Protein AF-A0A944VVY1-F1 (afdb_monomer_lite)

Sequence (43 aa):
IDTNGELKWSYQAGGWIESSPLIGSDGTIYFGSNDNHLYAIGN

Secondary structure (DSSP, 8-state):
--TTS--------SS---SPPEE-TTS-EEEE-TTS-EEEE--

Radius of gyration: 11.62 Å; chains: 1; bounding box: 26×16×34 Å

Foldseek 3Di:
DPPVPDDPDDDDDPADFPFDWDADPQRWIWGDGPVGDIDTHHD

Structure (mmCIF, N/CA/C/O backbone):
data_AF-A0A944VVY1-F1
#
_entry.id   AF-A0A944VVY1-F1
#
loop_
_atom_site.group_PDB
_atom_site.id
_atom_site.type_symbol
_atom_site.label_atom_id
_atom_site.label_alt_id
_atom_site.label_comp_id
_atom_site.label_asym_id
_atom_site.label_entity_id
_atom_site.label_seq_id
_atom_site.pdbx_PDB_ins_code
_atom_site.Cartn_x
_atom_site.Cartn_y
_atom_site.Cartn_z
_atom_site.occupancy
_atom_site.B_iso_or_equiv
_atom_site.auth_seq_id
_atom_site.auth_comp_id
_atom_site.auth_asym_id
_atom_site.auth_atom_id
_atom_site.pdbx_PDB_model_num
ATO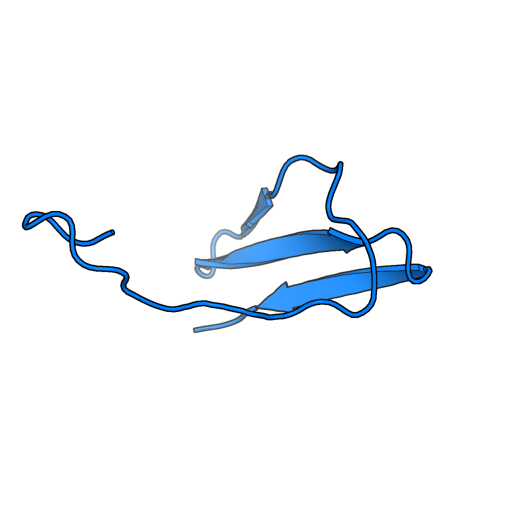M 1 N N . ILE A 1 1 ? -1.162 0.226 14.129 1.00 88.38 1 ILE A N 1
ATOM 2 C CA . ILE A 1 1 ? -1.089 -0.072 15.572 1.00 88.38 1 ILE A CA 1
ATOM 3 C C . ILE A 1 1 ? -2.499 -0.197 16.136 1.00 88.38 1 ILE A C 1
ATOM 5 O O . ILE A 1 1 ? -3.411 0.351 15.521 1.00 88.38 1 ILE A O 1
ATOM 9 N N . ASP A 1 2 ? -2.713 -0.959 17.201 1.00 93.44 2 ASP A N 1
ATOM 10 C CA . ASP A 1 2 ? -3.979 -0.979 17.937 1.00 93.44 2 ASP A CA 1
ATOM 11 C C . ASP A 1 2 ? -4.078 0.231 18.893 1.00 93.44 2 ASP A C 1
ATOM 13 O O . ASP A 1 2 ? -3.227 1.125 18.872 1.00 93.44 2 ASP A O 1
ATOM 17 N N . THR A 1 3 ? -5.120 0.284 19.726 1.00 96.50 3 THR A N 1
ATOM 18 C CA . THR A 1 3 ? -5.298 1.366 20.712 1.00 96.50 3 THR A CA 1
ATOM 19 C C . THR A 1 3 ? -4.232 1.377 21.810 1.00 96.50 3 THR A C 1
ATOM 21 O O . THR A 1 3 ? -4.123 2.371 22.520 1.00 96.50 3 THR A O 1
ATOM 24 N N . ASN A 1 4 ? -3.445 0.305 21.940 1.00 97.12 4 ASN A N 1
ATOM 25 C CA . ASN A 1 4 ? -2.338 0.176 22.885 1.00 97.12 4 ASN A CA 1
ATOM 26 C C . ASN A 1 4 ? -0.979 0.514 22.246 1.00 97.12 4 ASN A C 1
ATOM 28 O O . ASN A 1 4 ? 0.038 0.523 22.935 1.00 97.12 4 ASN A O 1
ATOM 32 N N . GLY A 1 5 ? -0.943 0.812 20.943 1.00 96.25 5 GLY A N 1
ATOM 33 C CA . GLY A 1 5 ? 0.294 1.084 20.213 1.00 96.25 5 GLY A CA 1
ATOM 34 C C . GLY A 1 5 ? 0.971 -0.159 19.629 1.00 96.25 5 GLY A C 1
ATOM 35 O O . GLY A 1 5 ? 2.063 -0.043 19.075 1.00 96.25 5 GLY A O 1
ATOM 36 N N . GLU A 1 6 ? 0.336 -1.331 19.679 1.00 97.44 6 GLU A N 1
ATOM 37 C CA . GLU A 1 6 ? 0.915 -2.583 19.187 1.00 97.44 6 GLU A CA 1
ATOM 38 C C . GLU A 1 6 ? 0.710 -2.758 17.680 1.00 97.44 6 GLU A C 1
ATOM 40 O O . GLU A 1 6 ? -0.34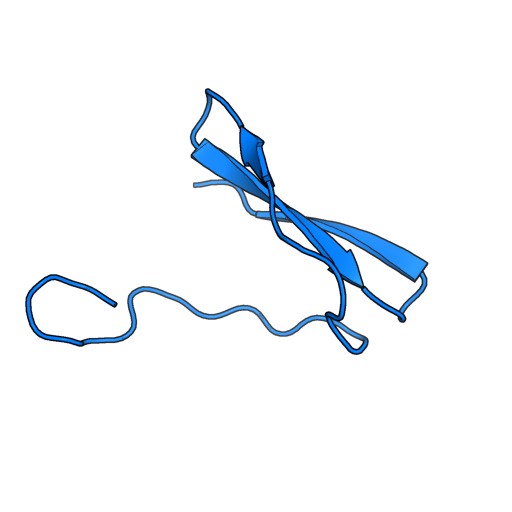4 -2.438 17.125 1.00 97.44 6 GLU A O 1
ATOM 45 N N . LEU A 1 7 ? 1.721 -3.266 16.974 1.00 95.88 7 LEU A N 1
ATOM 46 C CA . LEU A 1 7 ? 1.643 -3.525 15.536 1.00 95.88 7 LEU A CA 1
ATOM 47 C C . LEU A 1 7 ? 0.578 -4.595 15.233 1.00 95.88 7 LEU A C 1
ATOM 49 O O . LEU A 1 7 ? 0.690 -5.725 15.689 1.00 95.88 7 LEU A O 1
ATOM 53 N N . LYS A 1 8 ? -0.424 -4.257 14.409 1.00 91.88 8 LYS A N 1
ATOM 54 C CA . LYS A 1 8 ? -1.497 -5.197 14.030 1.00 91.88 8 LYS A CA 1
ATOM 55 C C . LYS A 1 8 ? -1.043 -6.232 12.999 1.00 91.88 8 LYS A C 1
ATOM 57 O O . LYS A 1 8 ? -1.448 -7.383 13.072 1.00 91.88 8 LYS A O 1
ATOM 62 N N . TRP A 1 9 ? -0.263 -5.796 12.015 1.00 93.94 9 TRP A N 1
ATOM 63 C CA . TRP A 1 9 ? 0.275 -6.620 10.935 1.00 93.94 9 TRP A CA 1
ATOM 64 C C . TRP A 1 9 ? 1.413 -5.866 10.242 1.00 93.94 9 TRP A C 1
ATOM 66 O O . TRP A 1 9 ? 1.527 -4.644 10.367 1.00 93.94 9 TRP A O 1
ATOM 76 N N . SER A 1 10 ? 2.233 -6.596 9.496 1.00 94.75 10 SER A N 1
ATOM 77 C CA . SER A 1 10 ? 3.226 -6.044 8.577 1.00 94.75 10 SER A CA 1
ATOM 78 C C . SER A 1 10 ? 3.244 -6.845 7.283 1.00 94.75 10 SER A C 1
ATOM 80 O O . SER A 1 10 ? 2.829 -8.003 7.239 1.00 94.75 10 SER A O 1
ATOM 82 N N . TYR A 1 11 ? 3.720 -6.206 6.221 1.00 95.00 11 TYR A N 1
ATOM 83 C CA . TYR A 1 11 ? 3.920 -6.833 4.926 1.00 95.00 11 TYR A CA 1
ATOM 84 C C . TYR A 1 11 ? 5.242 -6.352 4.335 1.00 95.00 11 TYR A C 1
ATOM 86 O O . TYR A 1 11 ? 5.533 -5.157 4.366 1.00 95.00 11 TYR A O 1
ATOM 94 N N . GLN A 1 12 ? 6.029 -7.282 3.799 1.00 96.44 12 GLN A N 1
ATOM 95 C CA . GLN A 1 12 ? 7.297 -6.990 3.140 1.00 96.44 12 GLN A CA 1
ATOM 96 C C . GLN A 1 12 ? 7.084 -7.012 1.622 1.00 96.44 12 GLN A C 1
ATOM 98 O O . GLN A 1 12 ? 6.889 -8.080 1.045 1.00 96.44 12 GLN A O 1
ATOM 103 N N . ALA A 1 13 ? 7.128 -5.842 0.983 1.00 97.25 13 ALA A N 1
ATOM 104 C CA . ALA A 1 13 ? 7.156 -5.737 -0.477 1.00 97.25 13 ALA A CA 1
ATOM 105 C C . ALA A 1 13 ? 8.555 -6.063 -1.035 1.00 97.25 13 ALA A C 1
ATOM 107 O O . ALA A 1 13 ? 9.539 -6.098 -0.289 1.00 97.25 13 ALA A O 1
ATOM 108 N N . GLY A 1 14 ? 8.651 -6.298 -2.345 1.00 98.06 14 GLY A N 1
ATOM 109 C CA . GLY A 1 14 ? 9.924 -6.563 -3.017 1.00 98.06 14 GLY A CA 1
ATOM 110 C C . GLY A 1 14 ? 10.762 -5.305 -3.264 1.00 98.06 14 GLY A C 1
ATOM 111 O O . GLY A 1 14 ? 11.982 -5.401 -3.388 1.00 98.06 14 GLY A O 1
ATOM 112 N N . GLY A 1 15 ? 10.132 -4.129 -3.304 1.00 98.25 15 GLY A N 1
ATOM 113 C CA . GLY A 1 15 ? 10.785 -2.836 -3.505 1.00 98.25 15 GLY A CA 1
ATOM 114 C C . GLY A 1 15 ? 10.330 -1.759 -2.520 1.00 98.25 15 GLY A C 1
ATOM 115 O O . GLY A 1 15 ? 9.431 -1.962 -1.699 1.00 98.25 15 GLY A O 1
ATOM 116 N N . TRP A 1 16 ? 10.953 -0.582 -2.613 1.00 98.19 16 TRP A N 1
ATOM 117 C CA . TRP A 1 16 ? 10.569 0.579 -1.809 1.00 98.19 16 TRP A CA 1
ATOM 118 C C . TRP A 1 16 ? 9.124 0.994 -2.089 1.00 98.19 16 TRP A C 1
ATOM 120 O O . TRP A 1 16 ? 8.669 0.975 -3.232 1.00 98.19 16 TRP A O 1
ATOM 130 N N . ILE A 1 17 ? 8.415 1.379 -1.030 1.00 97.69 17 ILE A N 1
ATOM 131 C CA . ILE A 1 17 ? 7.054 1.907 -1.102 1.00 97.69 17 ILE A CA 1
ATOM 132 C C . ILE A 1 17 ? 7.156 3.420 -0.911 1.00 97.69 17 ILE A C 1
ATOM 134 O O . ILE A 1 17 ? 7.265 3.903 0.211 1.00 97.69 17 ILE A O 1
ATOM 138 N N . GLU A 1 18 ? 7.152 4.161 -2.017 1.00 96.62 18 GLU A N 1
ATOM 139 C CA . GLU A 1 18 ? 7.175 5.637 -2.027 1.00 96.62 18 GLU A CA 1
ATOM 140 C C . GLU A 1 18 ? 5.799 6.235 -2.374 1.00 96.62 18 GLU A C 1
ATOM 142 O O . GLU A 1 18 ? 5.619 7.451 -2.416 1.00 96.62 18 GLU A O 1
ATOM 147 N N . SER A 1 19 ? 4.809 5.373 -2.626 1.00 95.88 19 SER A N 1
ATOM 148 C CA . SER A 1 19 ? 3.435 5.763 -2.938 1.00 95.88 19 SER A CA 1
ATOM 149 C C . SER A 1 19 ? 2.602 6.030 -1.678 1.00 95.88 19 SER A C 1
ATOM 151 O O . SER A 1 19 ? 2.905 5.549 -0.586 1.00 95.88 19 SER A O 1
ATOM 153 N N . SER A 1 20 ? 1.513 6.790 -1.834 1.00 96.44 20 SER A N 1
ATOM 154 C CA . SER A 1 20 ? 0.473 6.894 -0.803 1.00 96.44 20 SER A CA 1
ATOM 155 C C . SER A 1 20 ? -0.516 5.728 -0.944 1.00 96.44 20 SER A C 1
ATOM 157 O O . SER A 1 20 ? -0.984 5.491 -2.061 1.00 96.44 20 SER A O 1
ATOM 159 N N . PRO A 1 21 ? -0.861 5.007 0.139 1.00 96.31 21 PRO A N 1
ATOM 160 C CA . PRO A 1 21 ? -1.819 3.908 0.068 1.00 96.31 21 PRO A CA 1
ATOM 161 C C . PRO A 1 21 ? -3.267 4.400 -0.102 1.00 96.31 21 PRO A C 1
ATOM 163 O O . PRO A 1 21 ? -3.627 5.485 0.359 1.00 96.31 21 PRO A O 1
ATOM 166 N N . LEU A 1 22 ? -4.114 3.562 -0.704 1.00 97.56 22 LEU A N 1
ATOM 167 C CA . LEU A 1 22 ? -5.568 3.730 -0.821 1.00 97.56 22 LEU A CA 1
ATOM 168 C C . LEU A 1 22 ? -6.277 2.597 -0.071 1.00 97.56 22 LEU A C 1
ATOM 170 O O . LEU A 1 22 ? -5.865 1.445 -0.167 1.00 97.56 22 LEU A O 1
ATOM 174 N N . ILE A 1 23 ? -7.368 2.911 0.628 1.00 96.88 23 ILE A N 1
ATOM 175 C CA . ILE 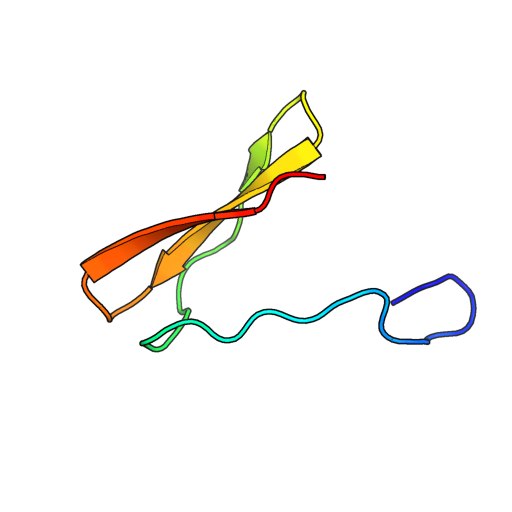A 1 23 ? -8.232 1.910 1.264 1.00 96.88 23 ILE A CA 1
ATOM 176 C C . ILE A 1 23 ? -9.532 1.820 0.462 1.00 96.88 23 ILE 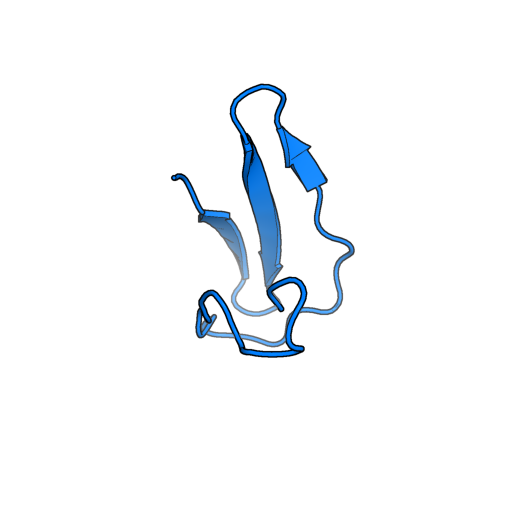A C 1
ATOM 178 O O . ILE A 1 23 ? -10.226 2.824 0.289 1.00 96.88 23 ILE A O 1
ATOM 182 N N . GLY A 1 24 ? -9.840 0.628 -0.047 1.00 96.94 24 GLY A N 1
ATOM 183 C CA . GLY A 1 24 ? -11.093 0.322 -0.728 1.00 96.94 24 GLY A CA 1
ATOM 184 C C . GLY A 1 24 ? -12.282 0.282 0.233 1.00 96.94 24 GLY A C 1
ATOM 185 O O . GLY A 1 24 ? -12.128 0.157 1.447 1.00 96.94 24 GLY A O 1
ATOM 186 N N . SER A 1 25 ? -13.500 0.360 -0.307 1.00 97.00 25 SER A N 1
ATOM 187 C CA . SER A 1 25 ? -14.734 0.268 0.493 1.00 97.00 25 SER A CA 1
ATOM 188 C C . SER A 1 25 ? -14.933 -1.097 1.161 1.00 97.00 25 SER A C 1
ATOM 190 O O . SER A 1 25 ? -15.717 -1.214 2.097 1.00 97.00 25 SER A O 1
ATOM 192 N N . ASP A 1 26 ? -14.242 -2.122 0.669 1.00 96.50 26 ASP A N 1
ATOM 193 C CA . ASP A 1 26 ? -14.172 -3.477 1.220 1.00 96.50 26 ASP A CA 1
ATOM 194 C C . ASP A 1 26 ? -13.071 -3.638 2.289 1.00 96.50 26 ASP A C 1
ATOM 196 O O . ASP A 1 26 ? -12.940 -4.705 2.883 1.00 96.50 26 ASP A O 1
ATOM 200 N N . GLY A 1 27 ? -12.290 -2.585 2.547 1.00 95.44 27 GLY A N 1
ATOM 201 C CA . GLY A 1 27 ? -11.155 -2.600 3.467 1.00 95.44 27 GLY A CA 1
ATOM 202 C C . GLY A 1 27 ? -9.835 -3.059 2.844 1.00 95.44 27 GLY A C 1
ATOM 203 O O . GLY A 1 27 ? -8.828 -3.067 3.551 1.00 95.44 27 GLY A O 1
ATOM 204 N N . THR A 1 28 ? -9.800 -3.392 1.548 1.00 97.12 28 THR A N 1
ATOM 205 C CA . THR A 1 28 ? -8.560 -3.774 0.861 1.00 97.12 28 THR A CA 1
ATOM 206 C C . THR A 1 28 ? -7.611 -2.578 0.771 1.00 97.12 28 THR A C 1
ATOM 208 O O . THR A 1 28 ? -8.014 -1.473 0.401 1.00 97.12 28 THR A O 1
ATOM 211 N N . ILE A 1 29 ? -6.335 -2.789 1.096 1.00 96.94 29 ILE A N 1
ATOM 212 C CA . ILE A 1 29 ? -5.297 -1.753 1.049 1.00 96.94 29 ILE A CA 1
ATOM 213 C C . ILE A 1 29 ? -4.496 -1.896 -0.242 1.00 96.94 29 ILE A C 1
ATOM 215 O O . ILE A 1 29 ? -3.909 -2.948 -0.497 1.00 96.94 29 ILE A O 1
ATOM 219 N N . TYR A 1 30 ? -4.423 -0.820 -1.020 1.00 97.69 30 TYR A N 1
ATOM 220 C CA . TYR A 1 30 ? -3.703 -0.752 -2.288 1.00 97.69 30 TYR A CA 1
ATOM 221 C C . TYR A 1 30 ? -2.507 0.189 -2.193 1.00 97.69 30 TYR A C 1
ATOM 223 O O . TYR A 1 30 ? -2.636 1.304 -1.687 1.00 97.69 30 TYR A O 1
ATOM 231 N N . PHE A 1 31 ? -1.353 -0.231 -2.709 1.00 98.19 31 PHE A N 1
ATOM 232 C CA . PHE A 1 31 ? -0.147 0.598 -2.789 1.00 98.19 31 PHE A CA 1
ATOM 233 C C . PHE A 1 31 ? 0.792 0.096 -3.890 1.00 98.19 31 PHE A C 1
ATOM 235 O O . PHE A 1 31 ? 0.868 -1.102 -4.168 1.00 98.19 31 PHE A O 1
ATOM 242 N N . GLY A 1 32 ? 1.505 1.021 -4.530 1.00 98.25 32 GLY A N 1
ATOM 243 C CA . GLY A 1 32 ? 2.541 0.703 -5.514 1.00 98.25 32 GLY A CA 1
ATOM 244 C C . GLY A 1 32 ? 3.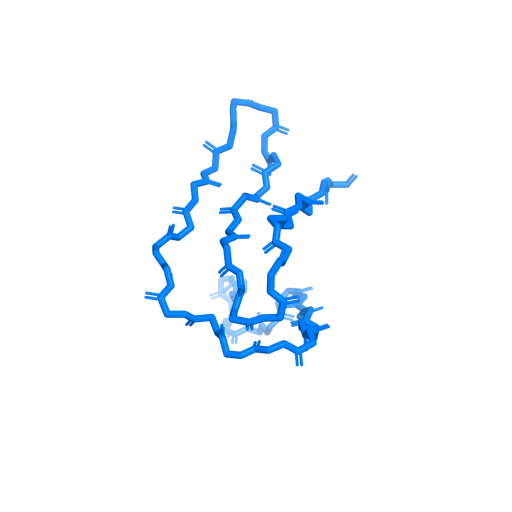910 0.524 -4.858 1.00 98.25 32 GLY A C 1
ATOM 245 O O . GLY A 1 32 ? 4.221 1.215 -3.881 1.00 98.25 32 GLY A O 1
ATOM 246 N N . SER A 1 33 ? 4.728 -0.368 -5.418 1.00 98.44 33 SER A N 1
ATOM 247 C CA . SER A 1 33 ? 6.128 -0.574 -5.038 1.00 98.44 33 SER A CA 1
ATOM 248 C C . SER A 1 33 ? 7.069 -0.391 -6.234 1.00 98.44 33 SER A C 1
ATOM 250 O O . SER A 1 33 ? 6.705 -0.647 -7.384 1.00 98.44 33 SER A O 1
ATOM 252 N N . ASN A 1 34 ? 8.312 0.007 -5.958 1.00 98.19 34 ASN A N 1
ATOM 253 C CA . ASN A 1 34 ? 9.377 0.146 -6.957 1.00 98.19 34 ASN A CA 1
ATOM 254 C C . ASN A 1 34 ? 9.872 -1.203 -7.524 1.00 98.19 34 ASN A C 1
ATOM 256 O O . ASN A 1 34 ? 10.753 -1.221 -8.380 1.00 98.19 34 ASN A O 1
ATOM 260 N N . ASP A 1 35 ? 9.307 -2.333 -7.091 1.00 98.25 35 ASP A N 1
ATOM 261 C CA . ASP A 1 35 ? 9.502 -3.647 -7.724 1.00 98.25 35 ASP A CA 1
ATOM 262 C C . ASP A 1 35 ? 8.608 -3.884 -8.959 1.00 98.25 35 ASP A C 1
ATOM 264 O O . ASP A 1 35 ? 8.564 -4.996 -9.486 1.00 98.25 35 ASP A O 1
ATOM 268 N N . ASN A 1 36 ? 7.934 -2.836 -9.442 1.00 98.00 36 ASN A N 1
ATOM 269 C CA . ASN A 1 36 ? 6.995 -2.842 -10.566 1.00 98.00 36 ASN A CA 1
ATOM 270 C C . ASN A 1 36 ? 5.661 -3.562 -10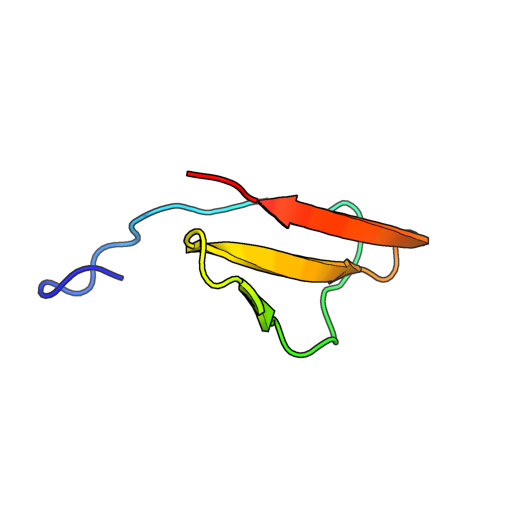.298 1.00 98.00 36 ASN A C 1
ATOM 272 O O . ASN A 1 36 ? 4.956 -3.894 -11.253 1.00 98.00 36 ASN A O 1
ATOM 276 N N . HIS A 1 37 ? 5.276 -3.761 -9.033 1.00 98.25 37 HIS A N 1
ATOM 277 C CA . HIS A 1 37 ? 3.967 -4.310 -8.673 1.00 98.25 37 HIS A CA 1
ATOM 278 C C . HIS A 1 37 ? 3.049 -3.282 -7.997 1.00 98.25 37 HIS A C 1
ATOM 280 O O . HIS A 1 37 ? 3.471 -2.414 -7.226 1.00 98.25 37 HIS A O 1
ATOM 286 N N . LEU A 1 38 ? 1.749 -3.432 -8.265 1.00 97.81 38 LEU A N 1
ATOM 287 C CA . LEU A 1 38 ? 0.671 -2.885 -7.445 1.00 97.81 38 LEU A CA 1
ATOM 288 C C . LEU A 1 38 ? 0.197 -3.989 -6.500 1.00 97.81 38 LEU A C 1
ATOM 290 O O . LEU A 1 38 ? -0.250 -5.044 -6.952 1.00 97.81 38 LEU A O 1
ATOM 294 N N . TYR A 1 39 ? 0.280 -3.739 -5.200 1.00 97.88 39 TYR A N 1
ATOM 295 C CA . TYR A 1 39 ? -0.174 -4.668 -4.176 1.00 97.88 39 TYR A CA 1
ATOM 296 C C . TYR A 1 39 ? -1.619 -4.379 -3.773 1.00 97.88 39 TYR A C 1
ATOM 298 O O . TYR A 1 39 ? -2.050 -3.226 -3.755 1.00 97.88 39 TYR A O 1
ATOM 306 N N . ALA A 1 40 ? -2.339 -5.442 -3.417 1.00 97.62 40 ALA A N 1
ATOM 307 C CA . ALA A 1 40 ? -3.658 -5.402 -2.800 1.00 97.62 40 ALA A CA 1
ATOM 308 C C . ALA A 1 40 ? -3.648 -6.350 -1.593 1.00 97.62 40 ALA A C 1
ATOM 310 O O . ALA A 1 40 ? -3.538 -7.565 -1.758 1.00 97.62 40 ALA A O 1
ATOM 311 N N . ILE A 1 41 ? -3.713 -5.796 -0.383 1.00 96.12 41 ILE A N 1
ATOM 312 C CA . ILE A 1 41 ? -3.770 -6.566 0.863 1.00 96.12 41 ILE A CA 1
ATOM 313 C C . ILE A 1 41 ? -5.218 -6.576 1.334 1.00 96.12 41 ILE A C 1
ATOM 315 O O . ILE A 1 41 ? -5.736 -5.552 1.783 1.00 96.12 41 ILE A O 1
ATOM 319 N N . GLY A 1 42 ? -5.864 -7.728 1.169 1.00 89.81 42 GLY A N 1
ATOM 320 C CA . GLY A 1 42 ? -7.200 -7.984 1.692 1.00 89.81 42 GLY A CA 1
ATOM 321 C C . GLY A 1 42 ? -7.190 -8.280 3.192 1.00 89.81 42 GLY A C 1
ATOM 322 O O . GLY A 1 42 ? -6.136 -8.342 3.830 1.00 89.81 42 GLY A O 1
ATOM 323 N N . ASN A 1 43 ? -8.394 -8.463 3.723 1.00 64.69 43 ASN A N 1
ATOM 324 C CA . ASN A 1 43 ? -8.650 -8.839 5.110 1.00 64.69 43 ASN A CA 1
ATOM 325 C C . ASN A 1 43 ? -8.757 -10.362 5.272 1.00 64.69 43 ASN A C 1
ATOM 327 O O . ASN A 1 43 ? -9.219 -11.017 4.308 1.00 64.69 43 ASN A O 1
#

pLDDT: mean 95.7, std 5.24, range [64.69, 98.44]